Protein AF-T0ZCJ8-F1 (afdb_monomer_lite)

Structure (mmCIF, N/CA/C/O backbone):
data_AF-T0ZCJ8-F1
#
_entry.id   AF-T0ZCJ8-F1
#
loop_
_atom_site.group_PDB
_atom_site.id
_atom_site.type_symbol
_atom_site.label_atom_id
_atom_site.label_alt_id
_atom_site.label_comp_id
_atom_site.label_asym_id
_atom_site.label_entity_id
_atom_site.label_seq_id
_atom_site.pdbx_PDB_ins_code
_atom_site.Cartn_x
_atom_site.Cartn_y
_atom_site.Cartn_z
_atom_site.occupancy
_atom_site.B_iso_or_equiv
_atom_site.auth_seq_id
_atom_site.auth_comp_id
_atom_site.auth_asym_id
_atom_site.auth_atom_id
_atom_site.pdbx_PDB_model_num
ATOM 1 N N . GLU A 1 1 ? 41.939 5.197 -59.492 1.00 66.75 1 GLU A N 1
ATOM 2 C CA . GLU A 1 1 ? 41.485 4.944 -60.882 1.00 66.75 1 GLU A CA 1
ATOM 3 C C . GLU A 1 1 ? 42.676 4.540 -61.734 1.00 66.75 1 GLU A C 1
ATOM 5 O O . GLU A 1 1 ? 43.747 5.094 -61.533 1.00 66.75 1 GLU A 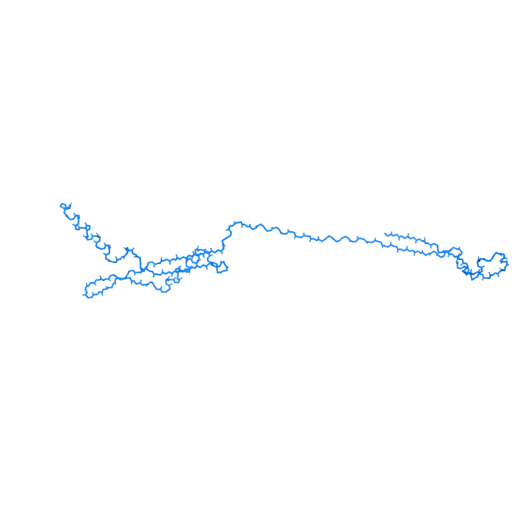O 1
ATOM 10 N N . SER A 1 2 ? 42.521 3.585 -62.650 1.00 75.25 2 SER A N 1
ATOM 11 C CA . SER A 1 2 ? 43.566 3.225 -63.616 1.00 75.25 2 SER A CA 1
ATOM 12 C C . SER A 1 2 ? 43.085 3.550 -65.025 1.00 75.25 2 SER A C 1
ATOM 14 O O . SER A 1 2 ? 41.941 3.249 -65.382 1.00 75.25 2 SER A O 1
ATOM 16 N N . ARG A 1 3 ? 43.946 4.202 -65.806 1.00 78.50 3 ARG A N 1
ATOM 17 C CA . ARG A 1 3 ? 43.721 4.498 -67.221 1.00 78.50 3 ARG A CA 1
ATOM 18 C C . ARG A 1 3 ? 44.853 3.875 -68.016 1.00 78.50 3 ARG A C 1
ATOM 20 O O . ARG A 1 3 ? 46.006 3.979 -67.613 1.00 78.50 3 ARG A O 1
ATOM 27 N N . GLY A 1 4 ? 44.514 3.238 -69.126 1.00 76.56 4 GLY A N 1
ATOM 28 C CA . GLY A 1 4 ? 45.491 2.665 -70.039 1.00 76.56 4 GLY A CA 1
ATOM 29 C C . GLY A 1 4 ? 45.010 2.793 -71.474 1.00 76.56 4 GLY A C 1
ATOM 30 O O . GLY A 1 4 ? 43.806 2.771 -71.734 1.00 76.56 4 GLY A O 1
ATOM 31 N N . SER A 1 5 ? 45.956 2.939 -72.393 1.00 73.44 5 SER A N 1
ATOM 32 C CA . SER A 1 5 ? 45.719 2.777 -73.824 1.00 73.44 5 SER A CA 1
ATOM 33 C C . SER A 1 5 ? 46.197 1.382 -74.206 1.00 73.44 5 SER A C 1
ATOM 35 O O . SER A 1 5 ? 47.278 0.967 -73.783 1.00 73.44 5 SER A O 1
ATOM 37 N N . ARG A 1 6 ? 45.374 0.614 -74.924 1.00 71.69 6 ARG A N 1
ATOM 38 C CA . ARG A 1 6 ? 45.796 -0.671 -75.498 1.00 71.69 6 ARG A CA 1
ATOM 39 C C . ARG A 1 6 ? 45.633 -0.593 -77.002 1.00 71.69 6 ARG A C 1
ATOM 41 O O . ARG A 1 6 ? 44.564 -0.224 -77.488 1.00 71.69 6 ARG A O 1
ATOM 48 N N . ILE A 1 7 ? 46.686 -0.971 -77.710 1.00 69.75 7 ILE A N 1
ATOM 49 C CA . ILE A 1 7 ? 46.676 -1.120 -79.161 1.00 69.75 7 ILE A CA 1
ATOM 50 C C . ILE A 1 7 ? 45.966 -2.441 -79.465 1.00 69.75 7 ILE A C 1
ATOM 52 O O . ILE A 1 7 ? 46.385 -3.497 -78.984 1.00 69.75 7 ILE A O 1
ATOM 56 N N . LEU A 1 8 ? 44.864 -2.389 -80.213 1.00 63.97 8 LEU A N 1
ATOM 57 C CA . LEU A 1 8 ? 44.211 -3.604 -80.699 1.00 63.97 8 LEU A CA 1
ATOM 58 C C . LEU A 1 8 ? 45.082 -4.231 -81.805 1.00 63.97 8 LEU A C 1
ATOM 60 O O . LEU A 1 8 ? 45.494 -3.504 -82.713 1.00 63.97 8 LEU A O 1
ATOM 64 N N . PRO A 1 9 ? 45.385 -5.543 -81.761 1.00 62.94 9 PRO A N 1
ATOM 65 C CA . PRO A 1 9 ? 46.147 -6.191 -82.823 1.00 62.94 9 PRO A CA 1
ATOM 66 C C . PRO A 1 9 ? 45.342 -6.177 -84.129 1.00 62.94 9 PRO A C 1
ATOM 68 O O . PRO A 1 9 ? 44.161 -6.524 -84.138 1.00 62.94 9 PRO A O 1
ATOM 71 N N . VAL A 1 10 ? 45.982 -5.779 -85.230 1.00 67.38 10 VAL A N 1
ATOM 72 C CA . VAL A 1 10 ? 45.377 -5.742 -86.571 1.00 67.38 10 VAL A CA 1
ATOM 73 C C . VAL A 1 10 ? 46.063 -6.785 -87.455 1.00 67.38 10 VAL A C 1
ATOM 75 O O . VAL A 1 10 ? 47.286 -6.881 -87.469 1.00 67.38 10 VAL A O 1
ATOM 78 N N . GLY A 1 11 ? 45.278 -7.566 -88.196 1.00 65.69 11 GLY A N 1
ATOM 79 C CA . GLY A 1 11 ? 45.747 -8.561 -89.163 1.00 65.69 11 GLY A CA 1
ATOM 80 C C . GLY A 1 11 ? 44.604 -8.995 -90.080 1.00 65.69 11 GLY A C 1
ATOM 81 O O . GLY A 1 11 ? 43.439 -8.809 -89.727 1.00 65.69 11 GLY A O 1
ATOM 82 N N . VAL A 1 12 ? 44.919 -9.537 -91.261 1.00 65.81 12 VAL A N 1
ATOM 83 C CA . VAL A 1 12 ? 43.909 -10.043 -92.208 1.00 65.81 12 VAL A CA 1
ATOM 84 C C . VAL A 1 12 ? 43.320 -11.339 -91.637 1.00 65.81 12 VAL A C 1
ATOM 86 O O . VAL A 1 12 ? 44.046 -12.329 -91.544 1.00 65.81 12 VAL A O 1
ATOM 89 N N . PRO A 1 13 ? 42.040 -11.378 -91.226 1.00 63.59 13 PRO A N 1
ATOM 90 C CA . PRO A 1 13 ? 41.477 -12.573 -90.612 1.00 63.59 13 PRO A CA 1
ATOM 91 C C . PRO A 1 13 ? 41.219 -13.654 -91.667 1.00 63.59 13 PRO A C 1
ATOM 93 O O . PRO A 1 13 ? 40.668 -13.370 -92.730 1.00 63.59 13 PRO A O 1
ATOM 96 N N . GLY A 1 14 ? 41.543 -14.909 -91.353 1.00 66.81 14 GLY A N 1
ATOM 97 C CA . GLY A 1 14 ? 41.075 -16.077 -92.106 1.00 66.81 14 GLY A CA 1
ATOM 98 C C . GLY A 1 14 ? 42.162 -16.890 -92.813 1.00 66.81 14 GLY A C 1
ATOM 99 O O . GLY A 1 14 ? 43.360 -16.669 -92.653 1.00 66.81 14 GLY A O 1
ATOM 100 N N . LEU A 1 15 ? 41.709 -17.871 -93.598 1.00 66.50 15 LEU A N 1
ATOM 101 C CA . LEU A 1 15 ? 42.523 -18.951 -94.178 1.00 66.50 15 LEU A CA 1
ATOM 102 C C . LEU A 1 15 ? 43.655 -18.446 -95.093 1.00 66.50 15 LEU A C 1
ATOM 104 O O . LEU A 1 15 ? 44.702 -19.081 -95.176 1.00 66.50 15 LEU A O 1
ATOM 108 N N . LEU A 1 16 ? 43.475 -17.282 -95.730 1.00 62.56 16 LEU A N 1
ATOM 109 C CA . LEU A 1 16 ? 44.474 -16.665 -96.613 1.00 62.56 16 LEU A CA 1
ATOM 110 C C . LEU A 1 16 ? 45.711 -16.147 -95.864 1.00 62.56 16 LEU A C 1
ATOM 112 O O . LEU A 1 16 ? 46.766 -16.005 -96.473 1.00 62.56 16 LEU A O 1
ATOM 116 N N . SER A 1 17 ? 45.615 -15.907 -94.550 1.00 69.44 17 SER A N 1
ATOM 117 C CA . SER A 1 17 ? 46.757 -15.483 -93.729 1.00 69.44 17 SER A CA 1
ATOM 118 C C . SER A 1 17 ? 47.761 -16.612 -93.458 1.00 69.44 17 SER A C 1
ATOM 120 O O . SER A 1 17 ? 48.850 -16.329 -92.966 1.00 69.44 17 SER A O 1
ATOM 122 N N . ASN A 1 18 ? 47.411 -17.874 -93.740 1.00 64.62 18 ASN A N 1
ATOM 123 C CA . ASN A 1 18 ? 48.204 -19.052 -93.369 1.00 64.62 18 ASN A CA 1
ATOM 124 C C . ASN A 1 18 ? 48.680 -19.888 -94.575 1.00 64.62 18 ASN A C 1
ATOM 126 O O . ASN A 1 18 ? 49.022 -21.057 -94.415 1.00 64.62 18 ASN A O 1
ATOM 130 N N . VAL A 1 19 ? 48.688 -19.325 -95.790 1.00 71.31 19 VAL A N 1
ATOM 131 C CA . VAL A 1 19 ? 49.201 -20.021 -96.985 1.00 71.31 19 VAL A CA 1
ATOM 132 C C . VAL A 1 19 ? 50.601 -19.492 -97.330 1.00 71.31 19 VAL A C 1
ATOM 134 O O . VAL A 1 19 ? 50.731 -18.318 -97.687 1.00 71.31 19 VAL A O 1
ATOM 137 N N . PRO A 1 20 ? 51.663 -20.318 -97.254 1.00 62.19 20 PRO A N 1
ATOM 138 C CA . PRO A 1 20 ? 53.012 -19.896 -97.626 1.00 62.19 20 PRO A CA 1
ATOM 139 C C . PRO A 1 20 ? 53.102 -19.604 -99.134 1.00 62.19 20 PRO A C 1
ATOM 141 O O . PRO A 1 20 ? 52.811 -20.476 -99.948 1.00 62.19 20 PRO A O 1
ATOM 144 N N . GLY A 1 21 ? 53.525 -18.392 -99.517 1.00 63.22 21 GLY A N 1
ATOM 145 C CA . GLY A 1 21 ? 53.880 -18.059 -100.908 1.00 63.22 21 GLY A CA 1
ATOM 146 C C . GLY A 1 21 ? 52.837 -17.306 -101.748 1.00 63.22 21 GLY A C 1
ATOM 147 O O . GLY A 1 21 ? 53.037 -17.158 -102.951 1.00 63.22 21 GLY A O 1
ATOM 148 N N . ALA A 1 22 ? 51.753 -16.786 -101.165 1.00 58.53 22 ALA A N 1
ATOM 149 C CA . ALA A 1 22 ? 50.807 -15.941 -101.899 1.00 58.53 22 ALA A CA 1
ATOM 150 C C . ALA A 1 22 ? 51.416 -14.556 -102.232 1.00 58.53 22 ALA A C 1
ATOM 152 O O . ALA A 1 22 ? 51.376 -13.633 -101.425 1.00 58.53 22 ALA A O 1
ATOM 153 N N . THR A 1 23 ? 51.959 -14.390 -103.441 1.00 55.84 23 THR A N 1
ATOM 154 C CA . THR A 1 23 ? 52.451 -13.113 -104.008 1.00 55.84 23 THR A CA 1
ATOM 155 C C . THR A 1 23 ? 51.382 -12.346 -104.798 1.00 55.84 23 THR A C 1
ATOM 157 O O . THR A 1 23 ? 51.687 -11.461 -105.598 1.00 55.84 23 THR A O 1
ATOM 160 N N . GLY A 1 24 ? 50.101 -12.643 -104.568 1.00 50.62 24 GLY A N 1
ATOM 161 C CA . GLY A 1 24 ? 49.014 -11.817 -105.080 1.00 50.62 24 GLY A CA 1
ATOM 162 C C . GLY A 1 24 ? 48.962 -10.502 -104.308 1.00 50.62 24 GLY A C 1
ATOM 163 O O . GLY A 1 24 ? 48.882 -10.517 -103.083 1.00 50.62 24 GLY A O 1
ATOM 164 N N . LYS A 1 25 ? 48.970 -9.357 -105.003 1.00 53.12 25 LYS A N 1
ATOM 165 C CA . LYS A 1 25 ? 48.486 -8.083 -104.446 1.00 53.12 25 LYS A CA 1
ATOM 166 C C . LYS A 1 25 ? 47.016 -8.273 -104.064 1.00 53.12 25 LYS A C 1
ATOM 168 O O . LYS A 1 25 ? 46.118 -7.993 -104.852 1.00 53.12 25 LYS A O 1
ATOM 173 N N . VAL A 1 26 ? 46.769 -8.800 -102.873 1.00 49.84 26 VAL A N 1
ATOM 174 C CA . VAL A 1 26 ? 45.440 -8.810 -102.279 1.00 49.84 26 VAL A CA 1
ATOM 175 C C . VAL A 1 26 ? 45.237 -7.399 -101.759 1.00 49.84 26 VAL A C 1
ATOM 177 O O . VAL A 1 26 ? 46.014 -6.928 -100.929 1.00 49.84 26 VAL A O 1
ATOM 180 N N . SER A 1 27 ? 44.244 -6.694 -102.298 1.00 49.78 27 SER A N 1
ATOM 181 C CA . SER A 1 27 ? 43.780 -5.441 -101.721 1.00 49.78 27 SER A CA 1
ATOM 182 C C . SER A 1 27 ? 43.344 -5.743 -100.295 1.00 49.78 27 SER A C 1
ATOM 184 O O . SER A 1 27 ? 42.254 -6.269 -100.061 1.00 49.78 27 SER A O 1
ATOM 186 N N . SER A 1 28 ? 44.216 -5.448 -99.339 1.00 49.16 28 SER A N 1
ATOM 187 C CA . SER A 1 28 ? 43.776 -5.235 -97.979 1.00 49.16 28 SER A CA 1
ATOM 188 C C . SER A 1 28 ? 42.634 -4.213 -98.049 1.00 49.16 28 SER A C 1
ATOM 190 O O . SER A 1 28 ? 42.774 -3.198 -98.744 1.00 49.16 28 SER A O 1
ATOM 192 N N . PRO A 1 29 ? 41.489 -4.433 -97.373 1.00 52.91 29 PRO A N 1
ATOM 193 C CA . PRO A 1 29 ? 40.650 -3.303 -96.989 1.00 52.91 29 PRO A CA 1
ATOM 194 C C . PRO A 1 29 ? 41.606 -2.267 -96.395 1.00 52.91 29 PRO A C 1
ATOM 196 O O . PRO A 1 29 ? 42.514 -2.707 -95.674 1.00 52.91 29 PRO A O 1
ATOM 199 N N . PRO A 1 30 ? 41.501 -0.966 -96.745 1.00 47.97 30 PRO A N 1
ATOM 200 C CA . PRO A 1 30 ? 42.463 0.029 -96.296 1.00 47.97 30 PRO A CA 1
ATOM 201 C C . PRO A 1 30 ? 42.670 -0.216 -94.817 1.00 47.97 30 PRO A C 1
ATOM 203 O O . PRO A 1 30 ? 41.696 -0.204 -94.060 1.00 47.97 30 PRO A O 1
ATOM 206 N N . LEU A 1 31 ? 43.903 -0.588 -94.452 1.00 51.22 31 LEU A N 1
ATOM 207 C CA . LEU A 1 31 ? 44.245 -0.767 -93.059 1.00 51.22 31 LEU A CA 1
ATOM 208 C C . LEU A 1 31 ? 43.841 0.563 -92.435 1.00 51.22 31 LEU A C 1
ATOM 210 O O . LEU A 1 31 ? 44.476 1.588 -92.696 1.00 51.22 31 LEU A O 1
ATOM 214 N N . GLY A 1 32 ? 42.758 0.553 -91.650 1.00 55.53 32 GLY A N 1
ATOM 215 C CA . GLY A 1 32 ? 42.576 1.567 -90.627 1.00 55.53 32 GLY A CA 1
ATOM 216 C C . GLY A 1 32 ? 43.927 1.693 -89.920 1.00 55.53 32 GLY A C 1
ATOM 217 O O . GLY A 1 32 ? 44.619 0.677 -89.819 1.00 55.53 32 GLY A O 1
ATOM 218 N N . PRO A 1 33 ? 44.339 2.923 -89.577 1.00 51.00 33 PRO A N 1
ATOM 219 C CA . PRO A 1 33 ? 45.722 3.338 -89.360 1.00 51.00 33 PRO A CA 1
ATOM 220 C C . PRO A 1 33 ? 46.653 2.201 -88.924 1.00 51.00 33 PRO A C 1
ATOM 222 O O . PRO A 1 33 ? 46.367 1.499 -87.962 1.00 51.00 33 PRO A O 1
ATOM 225 N N . GLN A 1 34 ? 47.792 2.028 -89.606 1.00 53.47 34 GLN A N 1
ATOM 226 C CA . GLN A 1 34 ? 48.768 0.961 -89.305 1.00 53.47 34 GLN A CA 1
ATOM 227 C C . GLN A 1 34 ? 49.342 1.010 -87.872 1.00 53.47 34 GLN A C 1
ATOM 229 O O . GLN A 1 34 ? 50.031 0.088 -87.445 1.00 53.47 34 GLN A O 1
ATOM 234 N N . ASN A 1 35 ? 48.996 2.047 -87.108 1.00 55.50 35 ASN A N 1
ATOM 235 C CA . ASN A 1 35 ? 49.001 2.031 -85.654 1.00 55.50 35 ASN A CA 1
ATOM 236 C C . ASN A 1 35 ? 47.650 1.498 -85.171 1.00 55.50 35 ASN A C 1
ATOM 238 O O . ASN A 1 35 ? 46.656 2.223 -85.230 1.00 55.50 35 ASN A O 1
ATOM 242 N N . GLY A 1 36 ? 47.618 0.237 -84.720 1.00 58.44 36 GLY A N 1
ATOM 243 C CA . GLY A 1 36 ? 46.401 -0.415 -84.236 1.00 58.44 36 GLY A CA 1
ATOM 244 C C . GLY A 1 36 ? 45.565 0.521 -83.365 1.00 58.44 36 GLY A C 1
ATOM 245 O O . GLY A 1 36 ? 46.103 1.234 -82.520 1.00 58.44 36 GLY A O 1
ATOM 246 N N . SER A 1 37 ? 44.255 0.563 -83.624 1.00 64.38 37 SER A N 1
ATOM 247 C CA . SER A 1 37 ? 43.355 1.548 -83.021 1.00 64.38 37 SER A CA 1
ATOM 248 C C . SER A 1 37 ? 43.524 1.570 -81.503 1.00 64.38 37 SER A C 1
ATOM 250 O O . SER A 1 37 ? 43.177 0.606 -80.812 1.00 64.38 37 SER A O 1
ATOM 252 N N . GLU A 1 38 ? 44.071 2.671 -80.993 1.00 67.81 38 GLU A N 1
ATOM 253 C CA . GLU A 1 38 ? 44.281 2.875 -79.568 1.00 67.81 38 GLU A CA 1
ATOM 254 C C . GLU A 1 38 ? 42.927 3.004 -78.877 1.00 67.81 38 GLU 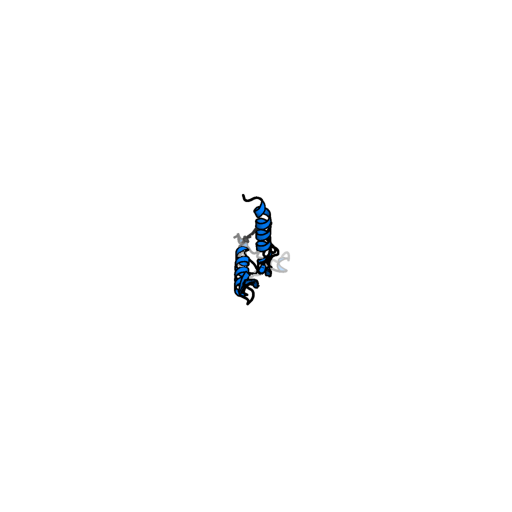A C 1
ATOM 256 O O . GLU A 1 38 ? 42.205 3.989 -79.037 1.00 67.81 38 GLU A O 1
ATOM 261 N N . THR A 1 39 ? 42.554 1.979 -78.114 1.00 73.25 39 THR A N 1
ATOM 262 C CA . THR A 1 39 ? 41.345 2.026 -77.295 1.00 73.25 39 THR A CA 1
ATOM 263 C C . THR A 1 39 ? 41.747 2.395 -75.879 1.00 73.25 39 THR A C 1
ATOM 265 O O . THR A 1 39 ? 42.416 1.626 -75.180 1.00 73.25 39 THR A O 1
ATOM 268 N N . SER A 1 40 ? 41.335 3.585 -75.447 1.00 79.88 40 SER A N 1
ATOM 269 C CA . SER A 1 40 ? 41.514 4.012 -74.063 1.00 79.88 40 SER A CA 1
ATOM 270 C C . SER A 1 40 ? 40.458 3.358 -73.169 1.00 79.88 40 SER A C 1
ATOM 272 O O . SER A 1 40 ? 39.272 3.338 -73.496 1.00 79.88 40 SER A O 1
ATOM 274 N N . PHE A 1 41 ? 40.878 2.808 -72.030 1.00 80.75 41 PHE A N 1
ATOM 275 C CA . PHE A 1 41 ? 39.964 2.286 -71.016 1.00 80.75 41 PHE A CA 1
ATOM 276 C C . PHE A 1 41 ? 40.175 3.004 -69.684 1.00 80.75 41 PHE A C 1
ATOM 278 O O . PHE A 1 41 ? 41.293 3.378 -69.317 1.00 80.75 41 PHE A O 1
ATOM 285 N N . LYS A 1 42 ? 39.081 3.189 -68.942 1.00 83.94 42 LYS A N 1
ATOM 286 C CA . LYS A 1 42 ? 39.092 3.720 -67.577 1.00 83.94 42 LYS A CA 1
ATOM 287 C C . LYS A 1 42 ? 38.509 2.667 -66.642 1.00 83.94 42 LYS A C 1
ATOM 289 O O . LYS A 1 42 ? 37.387 2.216 -66.844 1.00 83.94 42 LYS A O 1
ATOM 294 N N . LYS A 1 43 ? 39.267 2.281 -65.615 1.00 81.50 43 LYS A N 1
ATOM 295 C CA . LYS A 1 43 ? 38.820 1.387 -64.541 1.00 81.50 43 LYS A CA 1
ATOM 296 C C . LYS A 1 43 ? 38.783 2.166 -63.227 1.00 81.50 43 LYS A C 1
ATOM 298 O O . LYS A 1 43 ? 39.827 2.598 -62.729 1.00 81.50 43 LYS A O 1
ATOM 303 N N . LYS A 1 44 ? 37.592 2.330 -62.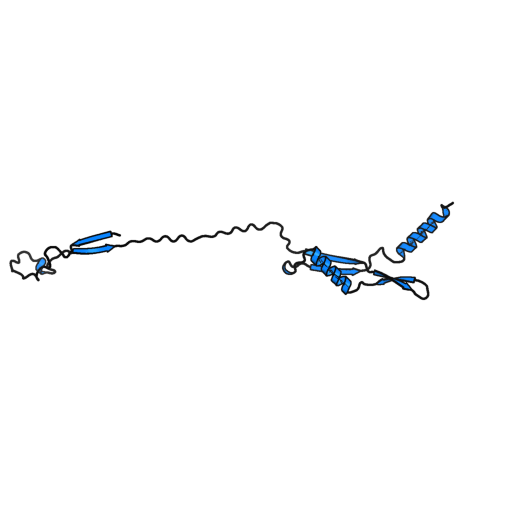650 1.00 85.44 44 LYS A N 1
ATOM 304 C CA . LYS A 1 44 ? 37.403 2.837 -61.283 1.00 85.44 44 LYS A CA 1
ATOM 305 C C . LYS A 1 44 ? 37.171 1.639 -60.356 1.00 85.44 44 LYS A C 1
ATOM 307 O O . LYS A 1 44 ? 36.375 0.764 -60.677 1.00 85.44 44 LYS A O 1
ATOM 312 N N . LYS A 1 45 ? 37.930 1.566 -59.260 1.00 84.50 45 LYS A N 1
ATOM 313 C CA . LYS A 1 45 ? 37.716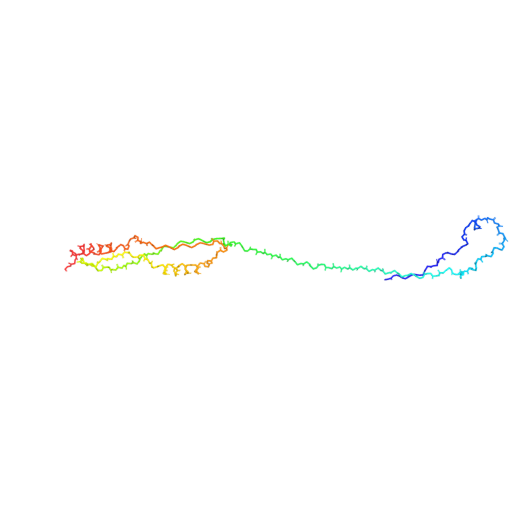 0.626 -58.150 1.00 84.50 45 LYS A CA 1
ATOM 314 C C . LYS A 1 45 ? 37.520 1.486 -56.911 1.00 84.50 45 LYS A C 1
ATOM 316 O O . LYS A 1 45 ? 38.404 2.278 -56.598 1.00 84.50 45 LYS A O 1
ATOM 321 N N . GLU A 1 46 ? 36.371 1.341 -56.280 1.00 85.50 46 GLU A N 1
ATOM 322 C CA . GLU A 1 46 ? 35.951 2.054 -55.077 1.00 85.50 46 GLU A CA 1
ATOM 323 C C . GLU A 1 46 ? 35.563 0.978 -54.057 1.00 85.50 46 GLU A C 1
ATOM 325 O O . GLU A 1 46 ? 34.992 -0.046 -54.440 1.00 85.50 46 GLU A O 1
ATOM 330 N N . ILE A 1 47 ? 36.015 1.131 -52.814 1.00 84.06 47 ILE A N 1
ATOM 331 C CA . ILE A 1 47 ? 35.726 0.212 -51.709 1.00 84.06 47 ILE A CA 1
ATOM 332 C C . ILE A 1 47 ? 35.162 1.079 -50.591 1.00 84.06 47 ILE A C 1
ATOM 334 O O . ILE A 1 47 ? 35.921 1.800 -49.942 1.00 84.06 47 ILE A O 1
ATOM 338 N N . ASP A 1 48 ? 33.852 1.000 -50.391 1.00 85.56 48 ASP A N 1
ATOM 339 C CA . ASP A 1 48 ? 33.162 1.737 -49.338 1.00 85.56 48 ASP A CA 1
ATOM 340 C C . ASP A 1 48 ? 33.139 0.893 -48.063 1.00 85.56 48 ASP A C 1
ATOM 342 O O . ASP A 1 48 ? 32.680 -0.252 -48.068 1.00 85.56 48 ASP A O 1
ATOM 346 N N . HIS A 1 49 ? 33.669 1.452 -46.976 1.00 82.62 49 HIS A N 1
ATOM 347 C CA . HIS A 1 49 ? 33.581 0.853 -45.649 1.00 82.62 49 HIS A CA 1
ATOM 348 C C . HIS A 1 49 ? 32.443 1.536 -44.899 1.00 82.62 49 HIS A C 1
ATOM 350 O O . HIS A 1 49 ? 32.472 2.746 -44.679 1.00 82.62 49 HIS A O 1
ATOM 356 N N . TYR A 1 50 ? 31.434 0.751 -44.536 1.00 83.06 50 TYR A N 1
ATOM 357 C CA . TYR A 1 50 ? 30.338 1.198 -43.691 1.00 83.06 50 TYR A CA 1
ATOM 358 C C . TYR A 1 50 ? 30.581 0.657 -42.291 1.00 83.06 50 TYR A C 1
ATOM 360 O O . TYR A 1 50 ? 30.428 -0.542 -42.058 1.00 83.06 50 TYR A O 1
ATOM 368 N N . ASP A 1 51 ? 30.945 1.540 -41.369 1.00 79.62 51 ASP A N 1
ATOM 369 C CA . ASP A 1 51 ? 30.989 1.177 -39.962 1.00 79.62 51 ASP A CA 1
ATOM 370 C C . ASP A 1 51 ? 29.563 1.218 -39.412 1.00 79.62 51 ASP A C 1
ATOM 372 O O . ASP A 1 51 ? 28.900 2.258 -39.380 1.00 79.62 51 ASP A O 1
ATOM 376 N N . VAL A 1 52 ? 29.066 0.050 -39.013 1.00 83.12 52 VAL A N 1
ATOM 377 C CA . VAL A 1 52 ? 27.786 -0.067 -38.318 1.00 83.12 52 VAL A CA 1
ATOM 378 C C . VAL A 1 52 ? 28.007 0.388 -36.881 1.00 83.12 52 VAL A C 1
ATOM 380 O O . VAL A 1 52 ? 28.841 -0.168 -36.170 1.00 83.12 52 VAL A O 1
ATOM 383 N N . SER A 1 53 ? 27.271 1.410 -36.447 1.00 80.31 53 SER A N 1
ATOM 384 C CA . SER A 1 53 ? 27.324 1.864 -35.057 1.00 80.31 53 SER A CA 1
ATOM 385 C C . SER A 1 53 ? 26.675 0.820 -34.147 1.00 80.31 53 SER A C 1
ATOM 387 O O . SER A 1 53 ? 25.458 0.648 -34.160 1.00 80.31 53 SER A O 1
ATOM 389 N N . GLU A 1 54 ? 27.481 0.118 -33.355 1.00 84.69 54 GLU A N 1
ATOM 390 C CA . GLU A 1 54 ? 26.993 -0.758 -32.293 1.00 84.69 54 GLU A CA 1
ATOM 391 C C . GLU A 1 54 ? 26.719 0.070 -31.031 1.00 84.69 54 GLU A C 1
ATOM 393 O O . GLU A 1 54 ? 27.566 0.835 -30.572 1.00 84.69 54 GLU A O 1
ATOM 398 N N . THR A 1 55 ? 25.520 -0.070 -30.463 1.00 84.62 55 THR A N 1
ATOM 399 C CA . THR A 1 55 ? 25.195 0.471 -29.138 1.00 84.62 55 THR A CA 1
ATOM 400 C C . THR A 1 55 ? 24.960 -0.693 -28.191 1.00 84.62 55 THR A C 1
ATOM 402 O O . THR A 1 55 ? 23.919 -1.345 -28.245 1.00 84.62 55 THR A O 1
ATOM 405 N N . THR A 1 56 ? 25.926 -0.9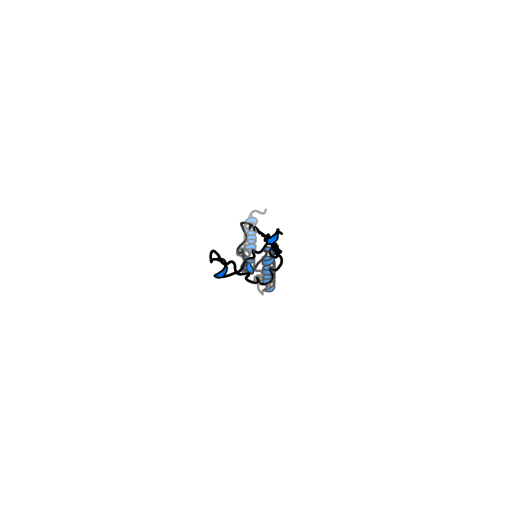60 -27.316 1.00 84.00 56 THR A N 1
ATOM 406 C CA . THR A 1 56 ? 25.806 -1.988 -26.278 1.00 84.00 56 THR A CA 1
ATOM 407 C C . THR A 1 56 ? 25.302 -1.346 -24.985 1.00 84.00 56 THR A C 1
ATOM 409 O O . THR A 1 56 ? 26.002 -0.541 -24.372 1.00 84.00 56 THR A O 1
ATOM 412 N N . GLN A 1 57 ? 24.092 -1.703 -24.547 1.00 85.81 57 GLN A N 1
ATOM 413 C CA . GLN A 1 57 ? 23.552 -1.269 -23.257 1.00 85.81 57 GLN A CA 1
ATOM 414 C C . GLN A 1 57 ? 23.732 -2.376 -22.218 1.00 85.81 57 GLN A C 1
ATOM 416 O O . GLN A 1 57 ? 23.202 -3.474 -22.371 1.00 85.81 57 GLN A O 1
ATOM 421 N N . HIS A 1 58 ? 24.458 -2.075 -21.143 1.00 86.81 58 HIS A N 1
ATOM 422 C CA . HIS A 1 58 ? 24.584 -2.970 -19.997 1.00 86.81 58 HIS A CA 1
ATOM 423 C C . HIS A 1 58 ? 23.618 -2.519 -18.897 1.00 86.81 58 HIS A C 1
ATOM 425 O O . HIS A 1 58 ? 23.768 -1.423 -18.357 1.00 86.81 58 HIS A O 1
ATOM 431 N N . VAL A 1 59 ? 22.629 -3.348 -18.559 1.00 85.06 59 VAL A N 1
ATOM 432 C CA . VAL A 1 59 ? 21.704 -3.085 -17.448 1.00 85.06 59 VAL A CA 1
ATOM 433 C C . VAL A 1 59 ? 22.089 -3.989 -16.284 1.00 85.06 59 VAL A C 1
ATOM 435 O O . VAL A 1 59 ? 21.864 -5.193 -16.326 1.00 85.06 59 VAL A O 1
ATOM 438 N N . MET A 1 60 ? 22.699 -3.403 -15.254 1.00 84.88 60 MET A N 1
ATOM 439 C CA . MET A 1 60 ? 22.932 -4.086 -13.983 1.00 84.88 60 MET A CA 1
ATOM 440 C C . MET A 1 60 ? 21.688 -3.917 -13.117 1.00 84.88 60 MET A C 1
ATOM 442 O O . MET A 1 60 ? 21.444 -2.830 -12.591 1.00 84.88 60 MET A O 1
ATOM 446 N N . GLU A 1 61 ? 20.886 -4.970 -12.982 1.00 83.88 61 GLU A N 1
ATOM 447 C CA . GLU A 1 61 ? 19.745 -4.940 -12.070 1.00 83.88 61 GLU A CA 1
ATOM 448 C C . GLU A 1 61 ? 20.226 -5.039 -10.613 1.00 83.88 61 GLU A C 1
ATOM 450 O O . GLU A 1 61 ? 21.047 -5.904 -10.287 1.00 83.88 61 GLU A O 1
ATOM 455 N N . PRO A 1 62 ? 19.740 -4.172 -9.709 1.00 83.88 62 PRO A N 1
ATOM 456 C CA . PRO A 1 62 ? 20.067 -4.280 -8.298 1.00 83.88 62 PRO A CA 1
ATOM 457 C C . PRO A 1 62 ? 19.461 -5.558 -7.706 1.00 83.88 62 PRO A C 1
ATOM 459 O O . PRO A 1 62 ? 18.322 -5.932 -7.988 1.00 83.88 62 PRO A O 1
ATOM 462 N N . VAL A 1 63 ? 20.214 -6.221 -6.832 1.00 86.44 63 VAL A N 1
ATOM 463 C CA . VAL A 1 63 ? 19.710 -7.363 -6.063 1.00 86.44 63 VAL A CA 1
ATOM 464 C C . VAL A 1 63 ? 18.797 -6.882 -4.931 1.00 86.44 63 VAL A C 1
ATOM 466 O O . VAL A 1 63 ? 19.085 -5.885 -4.274 1.00 86.44 63 VAL A O 1
ATOM 469 N N . GLY A 1 64 ? 17.707 -7.611 -4.671 1.00 87.19 64 GLY A N 1
ATOM 470 C CA . GLY A 1 64 ? 16.819 -7.339 -3.530 1.00 87.19 64 GLY A CA 1
ATOM 471 C C . GLY A 1 64 ? 15.520 -6.592 -3.849 1.00 87.19 64 GLY A C 1
ATOM 472 O O . GLY A 1 64 ? 14.889 -6.065 -2.936 1.00 87.19 64 GLY A O 1
ATOM 473 N N . THR A 1 65 ? 15.079 -6.564 -5.109 1.00 88.50 65 THR A N 1
ATOM 474 C CA . THR A 1 65 ? 13.775 -5.993 -5.481 1.00 88.50 65 THR A CA 1
ATOM 475 C C . THR A 1 65 ? 12.622 -6.709 -4.773 1.00 88.50 65 THR A C 1
ATOM 477 O O . THR A 1 65 ? 12.540 -7.942 -4.749 1.00 88.50 65 THR A O 1
ATOM 480 N N . ILE A 1 66 ? 11.699 -5.928 -4.212 1.00 89.69 66 ILE A N 1
ATOM 481 C CA . ILE A 1 66 ? 10.517 -6.446 -3.524 1.00 89.69 66 ILE A CA 1
ATOM 482 C C . ILE A 1 66 ? 9.567 -7.047 -4.563 1.00 89.69 66 ILE A C 1
ATOM 484 O O . ILE A 1 66 ? 9.114 -6.356 -5.470 1.00 89.69 66 ILE A O 1
ATOM 488 N N . LYS A 1 67 ? 9.247 -8.338 -4.418 1.00 91.38 67 LYS A N 1
ATOM 489 C CA . LYS A 1 67 ? 8.306 -9.029 -5.315 1.00 91.38 67 LYS A CA 1
ATOM 490 C C . LYS A 1 67 ? 6.847 -8.846 -4.928 1.00 91.38 67 LYS A C 1
ATOM 492 O O . LYS A 1 67 ? 6.011 -8.862 -5.812 1.00 91.38 67 LYS A O 1
ATOM 497 N N . ARG A 1 68 ? 6.550 -8.761 -3.628 1.00 93.88 68 ARG A N 1
ATOM 498 C CA . ARG A 1 68 ? 5.192 -8.635 -3.087 1.00 93.88 68 ARG A CA 1
ATOM 499 C C . ARG A 1 68 ? 5.235 -8.237 -1.619 1.00 93.88 68 ARG A C 1
ATOM 501 O O . ARG A 1 68 ? 6.038 -8.793 -0.869 1.00 93.88 68 ARG A O 1
ATOM 508 N N . VAL A 1 69 ? 4.319 -7.369 -1.203 1.00 94.25 69 VAL A N 1
ATOM 509 C CA . VAL A 1 69 ? 4.071 -7.041 0.205 1.00 94.25 69 VAL A CA 1
ATOM 510 C C . VAL A 1 69 ? 2.647 -7.439 0.597 1.00 94.25 69 VAL A C 1
ATOM 512 O O . VAL A 1 69 ? 1.690 -7.216 -0.141 1.00 94.25 69 VAL A O 1
ATOM 515 N N . SER A 1 70 ? 2.491 -8.046 1.773 1.00 95.38 70 SER A N 1
ATOM 516 C CA . SER A 1 70 ? 1.186 -8.441 2.309 1.00 95.38 70 SER A CA 1
ATOM 517 C C . SER A 1 70 ? 1.042 -7.928 3.733 1.00 95.38 70 SER A C 1
ATOM 519 O O . SER A 1 70 ? 1.856 -8.256 4.594 1.00 95.38 70 SER A O 1
ATOM 521 N N . VAL A 1 71 ? 0.015 -7.115 3.976 1.00 94.62 71 VAL A N 1
ATOM 522 C CA . VAL A 1 71 ? -0.213 -6.453 5.263 1.00 94.62 71 VAL A CA 1
ATOM 523 C C . VAL A 1 71 ? -1.625 -6.744 5.754 1.00 94.62 71 VAL A C 1
ATOM 525 O O . VAL A 1 71 ? -2.600 -6.674 5.007 1.00 94.62 71 VAL A O 1
ATOM 528 N N . SER A 1 72 ? -1.744 -7.071 7.036 1.00 94.94 72 SER A N 1
ATOM 529 C CA . SER A 1 72 ? -3.025 -7.250 7.717 1.00 94.94 72 SER A CA 1
ATOM 530 C C . SER A 1 72 ? -3.054 -6.388 8.968 1.00 94.94 72 SER A C 1
ATOM 532 O O . SER A 1 72 ? -2.147 -6.461 9.795 1.00 94.94 72 SER A O 1
ATOM 534 N N . VAL A 1 73 ? -4.090 -5.564 9.099 1.00 94.44 73 VAL A N 1
ATOM 535 C CA . VAL A 1 73 ? -4.228 -4.592 10.185 1.00 94.44 73 VAL A CA 1
ATOM 536 C C . VAL A 1 73 ? -5.521 -4.853 10.941 1.00 94.44 73 VAL A C 1
ATOM 538 O O . VAL A 1 73 ? -6.605 -4.908 10.361 1.00 94.44 73 VAL A O 1
ATOM 541 N N . LEU A 1 74 ? -5.403 -4.986 12.260 1.00 93.69 74 LEU A N 1
ATOM 542 C CA . LEU A 1 74 ? -6.541 -5.089 13.163 1.00 93.69 74 LEU A CA 1
ATOM 543 C C . LEU A 1 74 ? -6.731 -3.766 13.897 1.00 93.69 74 LEU A C 1
ATOM 545 O O . LEU A 1 74 ? -5.789 -3.233 14.480 1.00 93.69 74 LEU A O 1
ATOM 549 N N . VAL A 1 75 ? -7.960 -3.255 13.901 1.00 92.94 75 VAL A N 1
ATOM 550 C CA . VAL A 1 75 ? -8.292 -1.973 14.525 1.00 92.94 75 VAL A CA 1
ATOM 551 C C . VAL A 1 75 ? -9.333 -2.173 15.623 1.00 92.94 75 VAL A C 1
ATOM 553 O O . VAL A 1 75 ? -10.472 -2.569 15.364 1.00 92.94 75 VAL A O 1
ATOM 556 N N . ASN A 1 76 ? -8.958 -1.857 16.863 1.00 91.69 76 ASN A N 1
ATOM 557 C CA . ASN A 1 76 ? -9.811 -2.073 18.033 1.00 91.69 76 ASN A CA 1
ATOM 558 C C . ASN A 1 76 ? -11.143 -1.310 17.939 1.00 91.69 76 ASN A C 1
ATOM 560 O O . ASN A 1 76 ? -11.119 -0.110 17.687 1.00 91.69 76 ASN A O 1
ATOM 564 N N . GLN A 1 77 ? -12.279 -1.959 18.191 1.00 89.25 77 GLN A N 1
ATOM 565 C CA . GLN A 1 77 ? -13.608 -1.328 18.181 1.00 89.25 77 GLN A CA 1
ATOM 566 C C . GLN A 1 77 ? -13.740 -0.156 19.173 1.00 89.25 77 GLN A C 1
ATOM 568 O O . GLN A 1 77 ? -13.022 -0.077 20.173 1.00 89.25 77 GLN A O 1
ATOM 573 N N . ARG A 1 78 ? -14.668 0.771 18.899 1.00 85.94 78 ARG A N 1
ATOM 574 C CA . ARG A 1 78 ? -14.912 1.935 19.765 1.00 85.94 78 ARG A CA 1
ATOM 575 C C . ARG A 1 78 ? -15.738 1.502 20.980 1.00 85.94 78 ARG A C 1
ATOM 577 O O . ARG A 1 78 ? -16.710 0.767 20.831 1.00 85.94 78 ARG A O 1
ATOM 584 N N . LEU A 1 79 ? -15.362 1.960 22.174 1.00 83.62 79 LEU A N 1
ATOM 585 C CA . LEU A 1 79 ? -16.212 1.860 23.363 1.00 83.62 79 LEU A CA 1
ATOM 586 C C . LEU A 1 79 ? -17.205 3.020 23.343 1.00 83.62 79 LEU A C 1
ATOM 588 O O . LEU A 1 79 ? -16.797 4.177 23.264 1.00 83.62 79 LEU A O 1
ATOM 592 N N . VAL A 1 80 ? -18.492 2.711 23.436 1.00 82.69 80 VAL A N 1
ATOM 593 C CA . VAL A 1 80 ? -19.559 3.703 23.597 1.00 82.69 80 VAL A CA 1
ATOM 594 C C . VAL A 1 80 ? -20.343 3.411 24.861 1.00 82.69 80 VAL A C 1
ATOM 596 O O . VAL A 1 80 ? -20.699 2.268 25.148 1.00 82.69 80 VAL A O 1
ATOM 599 N N . GLU A 1 81 ? -20.587 4.460 25.635 1.00 80.44 81 GLU A N 1
ATOM 600 C CA . GLU A 1 81 ? -21.410 4.404 26.832 1.00 80.44 81 GLU A CA 1
ATOM 601 C C . GLU A 1 81 ? -22.885 4.524 26.454 1.00 80.44 81 GLU A C 1
ATOM 603 O O . GLU A 1 81 ? -23.320 5.510 25.863 1.00 80.44 81 GLU A O 1
ATOM 608 N N . VAL A 1 82 ? -23.661 3.499 26.787 1.00 77.56 82 VAL A N 1
ATOM 609 C CA . VAL A 1 82 ? -25.100 3.453 26.555 1.00 77.56 82 VAL A CA 1
ATOM 610 C C . VAL A 1 82 ? -25.799 3.587 27.904 1.00 77.56 82 VAL A C 1
ATOM 612 O O . VAL A 1 82 ? -25.696 2.710 28.767 1.00 77.56 82 VAL A O 1
ATOM 615 N N . SER A 1 83 ? -26.519 4.691 28.099 1.00 73.44 83 SER A N 1
ATOM 616 C CA . SER A 1 83 ? -27.343 4.907 29.291 1.00 73.44 83 SER A CA 1
ATOM 617 C C . SER A 1 83 ? -28.607 4.055 29.224 1.00 73.44 83 SER A C 1
ATOM 619 O O . SER A 1 83 ? -29.467 4.257 28.369 1.00 73.44 83 SER A O 1
ATOM 621 N N . GLY A 1 84 ? -28.727 3.087 30.133 1.00 66.38 84 GLY A N 1
ATOM 622 C CA . GLY A 1 84 ? -29.928 2.274 30.309 1.00 66.38 84 GLY A CA 1
ATOM 623 C C . GLY A 1 84 ? -30.661 2.597 31.611 1.00 66.38 84 GLY A C 1
ATOM 624 O O . GLY A 1 84 ? -30.121 3.228 32.516 1.00 66.38 84 GLY A O 1
ATOM 625 N N . LYS A 1 85 ? -31.880 2.061 31.764 1.00 58.41 85 LYS A N 1
ATOM 626 C CA . LYS A 1 85 ? -32.716 2.200 32.980 1.00 58.41 85 LYS A CA 1
ATOM 627 C C . LYS A 1 85 ? -32.070 1.669 34.281 1.00 58.41 85 LYS A C 1
ATOM 629 O O . LYS A 1 85 ? -32.637 1.851 35.349 1.00 58.41 85 LYS A O 1
ATOM 634 N N . LYS A 1 86 ? -30.916 0.992 34.201 1.00 62.88 86 LYS A N 1
ATOM 635 C CA . LYS A 1 86 ? -30.143 0.434 35.330 1.00 62.88 86 LYS A CA 1
ATOM 636 C C . LYS A 1 86 ? -28.699 0.973 35.391 1.00 62.88 86 LYS A C 1
ATOM 638 O O . LYS A 1 86 ? -27.823 0.300 35.923 1.00 62.88 86 LYS A O 1
ATOM 643 N N . GLY A 1 87 ? -28.449 2.154 34.821 1.00 65.31 87 GLY A N 1
ATOM 644 C CA . GLY A 1 87 ? -27.128 2.789 34.767 1.00 65.31 87 GLY A CA 1
ATOM 645 C C . GLY A 1 87 ? -26.444 2.681 33.401 1.00 65.31 87 GLY A C 1
ATOM 646 O O . GLY A 1 87 ? -26.982 2.100 32.452 1.00 65.31 87 GLY A O 1
ATOM 647 N N . THR A 1 88 ? -25.258 3.279 33.303 1.00 71.25 88 THR A N 1
ATOM 648 C CA . THR A 1 88 ? -24.460 3.372 32.076 1.00 71.25 88 THR A CA 1
ATOM 649 C C . THR A 1 88 ? -23.706 2.066 31.822 1.00 71.25 88 THR A C 1
ATOM 651 O O . THR A 1 88 ? -22.896 1.636 32.645 1.00 71.25 88 THR A O 1
ATOM 654 N N . LYS A 1 89 ? -23.967 1.414 30.684 1.00 73.75 89 LYS A N 1
ATOM 655 C CA . LYS A 1 89 ? -23.220 0.236 30.223 1.00 73.75 89 LYS A CA 1
ATOM 656 C C . LYS A 1 89 ? -22.380 0.612 29.023 1.00 73.75 89 LYS A C 1
ATOM 658 O O . LYS A 1 89 ? -22.897 1.120 28.036 1.00 73.75 89 LYS A O 1
ATOM 663 N N . THR A 1 90 ? -21.099 0.309 29.079 1.00 76.62 90 THR A N 1
ATOM 664 C CA . THR A 1 90 ? -20.219 0.514 27.937 1.00 76.62 90 THR A CA 1
ATOM 665 C C . THR A 1 90 ? -20.262 -0.723 27.040 1.00 76.62 90 THR A C 1
ATOM 667 O O . THR A 1 90 ? -20.173 -1.854 27.523 1.00 76.62 90 THR A O 1
ATOM 670 N N . VAL A 1 91 ? -20.431 -0.518 25.739 1.00 80.81 91 VAL A N 1
ATOM 671 C CA . VAL A 1 91 ? -20.568 -1.573 24.728 1.00 80.81 91 VAL A CA 1
ATOM 672 C C . VAL A 1 91 ? -19.567 -1.312 23.606 1.00 80.81 91 VAL A C 1
ATOM 674 O O . VAL A 1 91 ? -19.250 -0.161 23.301 1.00 80.81 91 VAL A O 1
ATOM 677 N N . TYR A 1 92 ? -19.053 -2.380 22.999 1.00 84.19 92 TYR A N 1
ATOM 678 C CA . TYR A 1 92 ? -18.231 -2.266 21.800 1.00 84.19 92 TYR A CA 1
ATOM 679 C C . TYR A 1 92 ? -19.098 -1.982 20.582 1.00 84.19 92 TYR A C 1
ATOM 681 O O . TYR A 1 92 ? -20.040 -2.719 20.292 1.00 84.19 92 TYR A O 1
ATOM 689 N N . GLN A 1 93 ? -18.739 -0.938 19.848 1.00 85.81 93 GLN A N 1
ATOM 690 C CA . GLN A 1 93 ? -19.349 -0.598 18.578 1.00 85.81 93 GLN A CA 1
ATOM 691 C C . GLN A 1 93 ? -18.320 -0.768 17.453 1.00 85.81 93 GLN A C 1
ATOM 693 O O . GLN A 1 93 ? -17.209 -0.224 17.544 1.00 85.81 93 GLN A O 1
ATOM 698 N N . PRO A 1 94 ? -18.667 -1.518 16.389 1.00 86.38 94 PRO A N 1
ATOM 699 C CA . PRO A 1 94 ? -17.874 -1.557 15.170 1.00 86.38 94 PRO A CA 1
ATOM 700 C C . PRO A 1 94 ? -17.606 -0.143 14.652 1.00 86.38 94 PRO A C 1
ATOM 702 O O . PRO A 1 94 ? -18.479 0.724 14.728 1.00 86.38 94 PRO A O 1
ATOM 705 N N . ARG A 1 95 ? -16.402 0.096 14.125 1.00 89.81 95 ARG A N 1
ATOM 706 C CA . ARG A 1 95 ? -16.118 1.367 13.453 1.00 89.81 95 ARG A CA 1
ATOM 707 C C . ARG A 1 95 ? -16.956 1.526 12.194 1.00 89.81 95 ARG A C 1
ATOM 709 O O . ARG A 1 95 ? -17.383 0.542 11.590 1.00 89.81 95 ARG A O 1
ATOM 716 N N . SER A 1 96 ? -17.174 2.779 11.811 1.00 93.00 96 SER A N 1
ATOM 717 C CA . SER A 1 96 ? -17.880 3.093 10.575 1.00 93.00 96 SER A CA 1
ATOM 718 C C . SER A 1 96 ? -17.103 2.579 9.359 1.00 93.00 96 SER A C 1
ATOM 720 O O . SER A 1 96 ? -15.875 2.483 9.383 1.00 93.00 96 SER A O 1
ATOM 722 N N . ALA A 1 97 ? -17.814 2.264 8.274 1.00 91.75 97 ALA A N 1
ATOM 723 C CA . ALA A 1 97 ? -17.175 1.831 7.031 1.00 91.75 97 ALA A CA 1
ATOM 724 C C . ALA A 1 97 ? -16.220 2.901 6.471 1.00 91.75 97 ALA A C 1
ATOM 726 O O . ALA A 1 97 ? -15.172 2.558 5.932 1.00 91.75 97 ALA A O 1
ATOM 727 N N . GLN A 1 98 ? -16.555 4.181 6.662 1.00 94.50 98 GLN A N 1
ATOM 728 C CA . GLN A 1 98 ? -15.734 5.308 6.229 1.00 94.50 98 GLN A CA 1
ATOM 729 C C . GLN A 1 98 ? -14.392 5.355 6.971 1.00 94.50 98 GLN A C 1
ATOM 731 O O . GLN A 1 98 ? -13.351 5.397 6.327 1.00 94.50 98 GLN A O 1
ATOM 736 N N . GLU A 1 99 ? -14.386 5.213 8.302 1.00 93.31 99 GLU A N 1
ATOM 737 C CA . GLU A 1 99 ? -13.130 5.148 9.069 1.00 93.31 99 GLU A CA 1
ATOM 738 C C . GLU A 1 99 ? -12.249 3.968 8.625 1.00 93.31 99 GLU A C 1
ATOM 740 O O . GLU A 1 99 ? -11.028 4.085 8.570 1.00 93.31 99 GLU A O 1
ATOM 745 N N . ILE A 1 100 ? -12.846 2.817 8.294 1.00 94.50 100 ILE A N 1
ATOM 746 C CA . ILE A 1 100 ? -12.091 1.651 7.811 1.00 94.50 100 ILE A CA 1
ATOM 747 C C . ILE A 1 100 ? -11.487 1.901 6.425 1.00 94.50 100 ILE A C 1
ATOM 749 O O . ILE A 1 100 ? -10.352 1.485 6.176 1.00 94.50 100 ILE A O 1
ATOM 753 N N . GLN A 1 101 ? -12.200 2.601 5.542 1.00 95.38 101 GLN A N 1
ATOM 754 C CA . GLN A 1 101 ? -11.657 3.035 4.253 1.00 95.38 101 GLN A CA 1
ATOM 755 C C . GLN A 1 101 ? -10.491 4.006 4.445 1.00 95.38 101 GLN A C 1
ATOM 757 O O . GLN A 1 101 ? -9.431 3.796 3.858 1.00 95.38 101 GLN A O 1
ATOM 762 N N . ASP A 1 102 ? -10.636 4.988 5.335 1.00 95.88 102 ASP A N 1
ATOM 763 C CA . ASP A 1 102 ? -9.574 5.948 5.640 1.00 95.88 102 ASP A CA 1
ATOM 764 C C . ASP A 1 102 ? -8.320 5.246 6.176 1.00 95.88 102 ASP A C 1
ATOM 766 O O . ASP A 1 102 ? -7.211 5.495 5.700 1.00 95.88 102 ASP A O 1
ATOM 770 N N . PHE A 1 103 ? -8.472 4.294 7.105 1.00 95.31 103 PHE A N 1
ATOM 771 C CA . PHE A 1 103 ? -7.341 3.492 7.579 1.00 95.31 103 PHE A CA 1
ATOM 772 C C . PHE A 1 103 ? -6.708 2.665 6.465 1.00 95.31 103 PHE A C 1
ATOM 774 O O . PHE A 1 103 ? -5.484 2.572 6.399 1.00 95.31 103 PHE A O 1
ATOM 781 N N . THR A 1 104 ? -7.516 2.091 5.575 1.00 95.69 104 THR A N 1
ATOM 782 C CA . THR A 1 104 ? -7.006 1.329 4.430 1.00 95.69 104 THR A CA 1
ATOM 783 C C . THR A 1 104 ? -6.160 2.220 3.523 1.00 95.69 104 THR A C 1
ATOM 785 O O . THR A 1 104 ? -5.045 1.836 3.176 1.00 95.69 104 THR A O 1
ATOM 788 N N . HIS A 1 105 ? -6.625 3.433 3.215 1.00 96.00 105 HIS A N 1
ATOM 789 C CA . HIS A 1 105 ? -5.880 4.396 2.401 1.00 96.00 105 HIS A CA 1
ATOM 790 C C . HIS A 1 105 ? -4.576 4.840 3.070 1.00 96.00 105 HIS A C 1
ATOM 792 O O . HIS A 1 105 ? -3.532 4.885 2.422 1.00 96.00 105 HIS A O 1
ATOM 798 N N . ILE A 1 106 ? -4.605 5.132 4.374 1.00 96.31 106 ILE A N 1
ATOM 799 C CA . ILE A 1 106 ? -3.402 5.515 5.125 1.00 96.31 106 ILE A CA 1
ATOM 800 C C . ILE A 1 106 ? -2.366 4.387 5.083 1.00 96.31 106 ILE A C 1
ATOM 802 O O . ILE A 1 106 ? -1.194 4.642 4.810 1.00 96.31 106 ILE A O 1
ATOM 806 N N . VAL A 1 107 ? -2.791 3.142 5.311 1.00 96.06 107 VAL A N 1
ATOM 807 C CA . VAL A 1 107 ? -1.900 1.974 5.293 1.00 96.06 107 VAL A CA 1
ATOM 808 C C . VAL A 1 107 ? -1.320 1.752 3.898 1.00 96.06 107 VAL A C 1
ATOM 810 O O . VAL A 1 107 ? -0.111 1.573 3.777 1.00 96.06 107 VAL A O 1
ATOM 813 N N . GLN A 1 108 ? -2.148 1.819 2.851 1.00 95.81 108 GLN A N 1
ATOM 814 C CA . GLN A 1 108 ? -1.705 1.684 1.460 1.00 95.81 108 GLN A CA 1
ATOM 815 C C . GLN A 1 108 ? -0.656 2.736 1.084 1.00 95.81 108 GLN A C 1
ATOM 817 O O . GLN A 1 108 ? 0.375 2.397 0.501 1.00 95.81 108 GLN A O 1
ATOM 822 N N . ASN A 1 109 ? -0.879 3.994 1.467 1.00 95.50 109 ASN A N 1
ATOM 823 C CA . ASN A 1 109 ? 0.069 5.076 1.215 1.00 95.50 109 ASN A CA 1
ATOM 824 C C . ASN A 1 109 ? 1.378 4.881 1.989 1.00 95.50 109 ASN A C 1
ATOM 826 O O . ASN A 1 109 ? 2.455 5.050 1.424 1.00 95.50 109 ASN A O 1
ATOM 830 N N . ALA A 1 110 ? 1.301 4.487 3.262 1.00 95.00 110 ALA A N 1
ATOM 831 C CA . ALA A 1 110 ? 2.477 4.304 4.109 1.00 95.00 110 ALA A CA 1
ATOM 832 C C . ALA A 1 110 ? 3.406 3.182 3.616 1.00 95.00 110 ALA A C 1
ATOM 834 O O . ALA A 1 110 ? 4.620 3.274 3.781 1.00 95.00 110 ALA A O 1
ATOM 835 N N . MET A 1 111 ? 2.850 2.131 3.007 1.00 93.06 111 MET A N 1
ATOM 836 C CA . MET A 1 111 ? 3.631 1.002 2.490 1.00 93.06 111 MET A CA 1
ATOM 837 C C . MET A 1 111 ? 4.051 1.144 1.021 1.00 93.06 111 MET A C 1
ATOM 839 O O . MET A 1 111 ? 4.763 0.277 0.518 1.00 93.06 111 MET A O 1
ATOM 843 N N . GLY A 1 112 ? 3.595 2.187 0.319 1.00 93.94 112 GLY A N 1
ATOM 844 C CA . GLY A 1 112 ? 3.802 2.318 -1.125 1.00 93.94 112 GLY A CA 1
ATOM 845 C C . GLY A 1 112 ? 3.122 1.191 -1.906 1.00 93.94 112 GLY A C 1
ATOM 846 O O . GLY A 1 112 ? 3.776 0.516 -2.706 1.00 93.94 112 GLY A O 1
ATOM 847 N N . PHE A 1 113 ? 1.838 0.955 -1.611 1.00 95.75 113 PHE A N 1
ATOM 848 C CA . PHE A 1 113 ? 1.024 -0.100 -2.214 1.00 95.75 113 PHE A CA 1
ATOM 849 C C . PHE A 1 113 ? 1.101 -0.067 -3.740 1.00 95.75 113 PHE A C 1
ATOM 851 O O . PHE A 1 113 ? 0.817 0.953 -4.368 1.00 95.75 113 PHE A O 1
ATOM 858 N N . ASP A 1 114 ? 1.444 -1.212 -4.322 1.00 95.50 114 ASP A N 1
ATOM 859 C CA . ASP A 1 114 ? 1.535 -1.380 -5.765 1.00 95.50 114 ASP A CA 1
ATOM 860 C C . ASP A 1 114 ? 0.710 -2.603 -6.217 1.00 95.50 114 ASP A C 1
ATOM 862 O O . ASP A 1 114 ? 1.088 -3.750 -5.939 1.00 95.50 114 ASP A O 1
ATOM 866 N N . PRO A 1 115 ? -0.414 -2.393 -6.932 1.00 91.69 115 PRO A N 1
ATOM 867 C CA . PRO A 1 115 ? -1.230 -3.493 -7.430 1.00 91.69 115 PRO A CA 1
ATOM 868 C C . PRO A 1 115 ? -0.525 -4.304 -8.528 1.00 91.69 115 PRO A C 1
ATOM 870 O O . PRO A 1 115 ? -0.807 -5.493 -8.661 1.00 91.69 115 PRO A O 1
ATOM 873 N N . ALA A 1 116 ? 0.410 -3.718 -9.285 1.00 94.56 116 ALA A N 1
ATOM 874 C CA . ALA A 1 116 ? 1.173 -4.424 -10.316 1.00 94.56 116 ALA A CA 1
ATOM 875 C C . ALA A 1 116 ? 2.241 -5.346 -9.708 1.00 94.56 116 ALA A C 1
ATOM 877 O O . ALA A 1 116 ? 2.495 -6.429 -10.233 1.00 94.56 116 ALA A O 1
ATOM 878 N N . ARG A 1 117 ? 2.800 -4.967 -8.550 1.00 93.88 117 ARG A N 1
ATOM 879 C CA . ARG A 1 117 ? 3.637 -5.842 -7.709 1.00 93.88 117 ARG A CA 1
ATOM 880 C C . ARG A 1 117 ? 2.826 -6.955 -7.022 1.00 93.88 117 ARG A C 1
ATOM 882 O O . ARG A 1 117 ? 3.389 -7.908 -6.492 1.00 93.88 117 ARG A O 1
ATOM 889 N N . GLY A 1 118 ? 1.495 -6.874 -7.051 1.00 93.81 118 GLY A N 1
ATOM 890 C CA . GLY A 1 118 ? 0.606 -7.855 -6.430 1.00 93.81 118 GLY A CA 1
ATOM 891 C C . GLY A 1 118 ? 0.490 -7.691 -4.916 1.00 93.81 118 GLY A C 1
ATOM 892 O O . GLY A 1 118 ? 0.265 -8.679 -4.208 1.00 93.81 118 GLY A O 1
ATOM 893 N N . ASP A 1 119 ? 0.667 -6.467 -4.416 1.00 96.44 119 ASP A N 1
ATOM 894 C CA . ASP A 1 119 ? 0.523 -6.168 -2.997 1.00 96.44 119 ASP A CA 1
ATOM 895 C C . ASP A 1 119 ? -0.913 -6.377 -2.507 1.00 96.44 119 ASP A C 1
ATOM 897 O O . ASP A 1 119 ? -1.885 -6.244 -3.253 1.00 96.44 119 ASP A O 1
ATOM 901 N N . GLN A 1 120 ? -1.054 -6.695 -1.219 1.00 95.06 120 GLN A N 1
ATOM 902 C CA . GLN A 1 120 ? -2.352 -6.924 -0.587 1.00 95.06 120 GLN A CA 1
ATOM 903 C C . GLN A 1 120 ? -2.424 -6.274 0.791 1.00 95.06 120 GLN A C 1
ATOM 905 O O . GLN A 1 120 ? -1.498 -6.389 1.596 1.00 95.06 120 GLN A O 1
ATOM 910 N N . VAL A 1 121 ? -3.560 -5.633 1.068 1.00 95.38 121 VAL A N 1
ATOM 911 C CA . VAL A 1 121 ? -3.859 -4.997 2.354 1.00 95.38 121 VAL A CA 1
ATOM 912 C C . VAL A 1 121 ? -5.249 -5.405 2.799 1.00 95.38 121 VAL A C 1
ATOM 914 O O . VAL A 1 121 ? -6.204 -5.302 2.032 1.00 9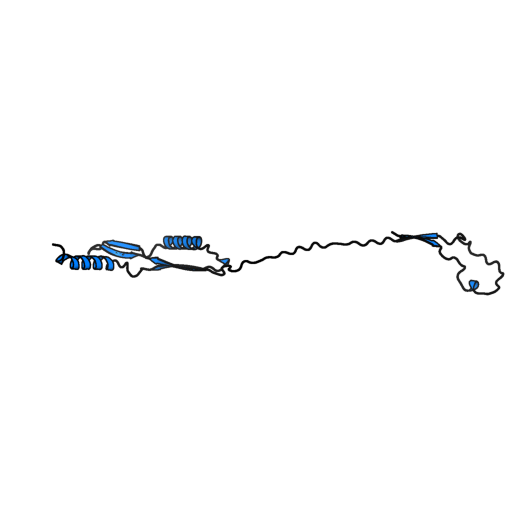5.38 121 VAL A O 1
ATOM 917 N N . VAL A 1 122 ? -5.364 -5.838 4.052 1.00 94.69 122 VAL A N 1
ATOM 918 C CA . VAL A 1 122 ? -6.652 -6.147 4.677 1.00 94.69 122 VAL A CA 1
ATOM 919 C C . VAL A 1 122 ? -6.742 -5.443 6.023 1.00 94.69 122 VAL A C 1
ATOM 921 O O . VAL A 1 122 ? -5.854 -5.585 6.864 1.00 94.69 122 VAL A O 1
ATOM 924 N N . VAL A 1 123 ? -7.828 -4.701 6.237 1.00 94.81 123 VAL A N 1
ATOM 925 C CA . VAL A 1 123 ? -8.107 -4.004 7.496 1.00 94.81 123 VAL A CA 1
ATOM 926 C C . VAL A 1 123 ? -9.404 -4.544 8.086 1.00 94.81 123 VAL A C 1
ATOM 928 O O . VAL A 1 123 ? -10.446 -4.505 7.435 1.00 94.81 123 VAL A O 1
ATOM 931 N N . LEU A 1 124 ? -9.355 -5.044 9.324 1.00 92.44 124 LEU A N 1
ATOM 932 C CA . LEU A 1 124 ? -10.538 -5.516 10.047 1.00 92.44 124 LEU A CA 1
ATOM 933 C C . LEU A 1 124 ? -10.695 -4.798 11.381 1.00 92.44 124 LEU A C 1
ATOM 935 O O . LEU A 1 124 ? -9.717 -4.512 12.071 1.00 92.44 124 LEU A O 1
ATOM 939 N N . SER A 1 125 ? -11.945 -4.569 11.786 1.00 91.38 125 SER A N 1
ATOM 940 C CA . SER A 1 125 ? -12.252 -4.061 13.120 1.00 91.38 125 SER A CA 1
ATOM 941 C C . SER A 1 125 ? -12.792 -5.157 14.024 1.00 91.38 125 SER A C 1
ATOM 943 O O . SER A 1 125 ? -13.875 -5.691 13.789 1.00 91.38 125 SER A O 1
ATOM 945 N N . VAL A 1 126 ? -12.042 -5.458 15.081 1.00 89.94 126 VAL A N 1
ATOM 946 C CA . VAL A 1 126 ? -12.383 -6.481 16.076 1.00 89.94 126 VAL A CA 1
ATOM 947 C C . VAL A 1 126 ? -12.177 -5.928 17.487 1.00 89.94 126 VAL A C 1
ATOM 949 O O . VAL A 1 126 ? -11.318 -5.063 17.680 1.00 89.94 126 VAL A O 1
ATOM 952 N N . PRO A 1 127 ? -12.959 -6.367 18.485 1.00 87.06 127 PRO A N 1
ATOM 953 C CA . PRO A 1 127 ? -12.737 -5.969 19.868 1.00 87.06 127 PRO A CA 1
ATOM 954 C C . PRO A 1 127 ? -11.485 -6.664 20.416 1.00 87.06 127 PRO A C 1
ATOM 956 O O . PRO A 1 127 ? -11.329 -7.877 20.282 1.00 87.06 127 PRO A O 1
ATOM 959 N N . PHE A 1 128 ? -10.580 -5.903 21.032 1.00 88.00 128 PHE A N 1
ATOM 960 C CA . PHE A 1 128 ? -9.364 -6.468 21.624 1.00 88.00 128 PHE A CA 1
ATOM 961 C C . PHE A 1 128 ? -9.634 -7.007 23.034 1.00 88.00 128 PHE A C 1
ATOM 963 O O . PHE A 1 128 ? -10.269 -6.343 23.860 1.00 88.00 128 PHE A O 1
ATOM 970 N N . ALA A 1 129 ? -9.113 -8.201 23.325 1.00 74.38 129 ALA A N 1
ATOM 971 C CA . ALA A 1 129 ? -9.149 -8.778 24.665 1.00 74.38 129 ALA A CA 1
ATOM 972 C C . ALA A 1 129 ? -8.297 -7.923 25.622 1.00 74.38 129 ALA A C 1
ATOM 974 O O . ALA A 1 129 ? -7.129 -7.664 25.349 1.00 74.38 129 ALA A O 1
ATOM 975 N N . GLY A 1 130 ? -8.893 -7.459 26.725 1.00 66.12 130 GLY A N 1
ATOM 976 C CA . GLY A 1 130 ? -8.234 -6.604 27.728 1.00 66.12 130 GLY A CA 1
ATOM 977 C C . GLY A 1 130 ? -8.891 -5.236 27.917 1.00 66.12 130 GLY A C 1
ATOM 978 O O . GLY A 1 130 ? -8.836 -4.679 29.008 1.00 66.12 130 GLY A O 1
ATOM 979 N N . ASN A 1 131 ? -9.630 -4.756 26.915 1.00 60.06 131 ASN A N 1
ATOM 980 C CA . ASN A 1 131 ? -10.327 -3.463 26.975 1.00 60.06 131 ASN A CA 1
ATOM 981 C C . ASN A 1 131 ? -11.799 -3.622 27.391 1.00 60.06 131 ASN A C 1
ATOM 983 O O . ASN A 1 131 ? -12.615 -2.731 27.151 1.00 60.06 131 ASN A O 1
ATOM 987 N N . ALA A 1 132 ? -12.155 -4.798 27.929 1.00 61.44 132 ALA A N 1
ATOM 988 C CA . ALA A 1 132 ? -13.529 -5.146 28.251 1.00 61.44 132 ALA A CA 1
ATOM 989 C C . ALA A 1 132 ? -14.047 -4.154 29.301 1.00 61.44 132 ALA A C 1
ATOM 991 O O . ALA A 1 132 ? -13.392 -3.992 30.335 1.00 61.44 132 ALA A O 1
ATOM 992 N N . PRO A 1 133 ? -15.215 -3.523 29.110 1.00 60.12 133 PRO A N 1
ATOM 993 C CA . PRO A 1 133 ? -15.615 -2.396 29.952 1.00 60.12 133 PRO A CA 1
ATOM 994 C C . PRO A 1 133 ? -15.924 -2.693 31.430 1.00 60.12 133 PRO A C 1
ATOM 996 O O . PRO A 1 133 ? -16.317 -1.795 32.171 1.00 60.12 133 PRO A O 1
ATOM 999 N N . GLY A 1 134 ? -15.741 -3.938 31.875 1.00 60.19 134 GLY A N 1
ATOM 1000 C CA . GLY A 1 134 ? -15.752 -4.328 33.287 1.00 60.19 134 GLY A CA 1
ATOM 1001 C C . GLY A 1 134 ? -14.389 -4.763 33.836 1.00 60.19 134 GLY A C 1
ATOM 1002 O O . GLY A 1 134 ? -14.223 -4.807 35.047 1.00 60.19 134 GLY A O 1
ATOM 1003 N N . ALA A 1 135 ? -13.397 -5.063 32.991 1.00 58.62 135 ALA A N 1
ATOM 1004 C CA . ALA A 1 135 ? -12.109 -5.598 33.443 1.00 58.62 135 ALA A CA 1
ATOM 1005 C C . ALA A 1 135 ? -11.277 -4.555 34.209 1.00 58.62 135 ALA A C 1
ATOM 1007 O O . ALA A 1 135 ? -10.643 -4.889 35.206 1.00 58.62 135 ALA A O 1
ATOM 1008 N N . VAL A 1 136 ? -11.327 -3.290 33.782 1.00 60.50 136 VAL A N 1
ATOM 1009 C CA . VAL A 1 136 ? -10.618 -2.175 34.436 1.00 60.50 136 VAL A CA 1
ATOM 1010 C C . VAL A 1 136 ? -11.305 -1.753 35.739 1.00 60.50 136 VAL A C 1
ATOM 1012 O O . VAL A 1 136 ? -10.650 -1.710 36.775 1.00 60.50 136 VAL A O 1
ATOM 1015 N N . LYS A 1 137 ? -12.637 -1.581 35.729 1.00 61.97 137 LYS A N 1
ATOM 1016 C CA . LYS A 1 137 ? -13.416 -1.236 36.937 1.00 61.97 137 LYS A CA 1
ATOM 1017 C C . LYS A 1 137 ? -13.310 -2.301 38.031 1.00 61.97 137 LYS A C 1
ATOM 1019 O O . LYS A 1 137 ? -13.115 -1.966 39.194 1.00 61.97 137 LYS A O 1
ATOM 1024 N N . ASN A 1 138 ? -13.374 -3.584 37.661 1.00 62.62 138 ASN A N 1
ATOM 1025 C CA . ASN A 1 138 ? -13.214 -4.680 38.618 1.00 62.62 138 ASN A CA 1
ATOM 1026 C C . ASN A 1 138 ? -11.805 -4.713 39.222 1.00 62.62 138 ASN A C 1
ATOM 1028 O O . ASN A 1 138 ? -11.649 -5.102 40.376 1.00 62.62 138 ASN A O 1
ATOM 1032 N N . ARG A 1 139 ? -10.772 -4.329 38.462 1.00 65.75 139 ARG A N 1
ATOM 1033 C CA . ARG A 1 139 ? -9.390 -4.302 38.953 1.00 65.75 139 ARG A CA 1
ATOM 1034 C C . ARG A 1 139 ? -9.165 -3.163 39.943 1.00 65.75 139 ARG A C 1
ATOM 1036 O O . ARG A 1 139 ? -8.554 -3.406 40.975 1.00 65.75 139 ARG A O 1
ATOM 1043 N N . GLU A 1 140 ? -9.682 -1.971 39.654 1.00 66.88 140 GLU A N 1
ATOM 1044 C CA . GLU A 1 140 ? -9.611 -0.812 40.556 1.00 66.88 140 GLU A CA 1
ATOM 1045 C C . GLU A 1 140 ? -10.403 -1.053 41.845 1.00 66.88 140 GLU A C 1
ATOM 1047 O O . GLU A 1 140 ? -9.851 -0.897 42.927 1.00 66.88 140 GLU A O 1
ATOM 1052 N N . GLN A 1 141 ? -11.640 -1.557 41.753 1.00 65.06 141 GLN A N 1
ATOM 1053 C CA . GLN A 1 141 ? -12.439 -1.888 42.941 1.00 65.06 141 GLN A CA 1
ATOM 1054 C C . GLN A 1 141 ? -11.785 -2.968 43.812 1.00 65.06 141 GLN A C 1
ATOM 1056 O O . GLN A 1 141 ? -11.800 -2.852 45.037 1.00 65.06 141 GLN A O 1
ATOM 1061 N N . ASN A 1 142 ? -11.175 -3.998 43.215 1.00 71.69 142 ASN A N 1
ATOM 1062 C CA . ASN A 1 142 ? -10.423 -4.997 43.982 1.00 71.69 142 ASN A CA 1
ATOM 1063 C C . ASN A 1 142 ? -9.154 -4.412 44.623 1.00 71.69 142 ASN A C 1
ATOM 1065 O O . ASN A 1 142 ? -8.810 -4.804 45.736 1.00 71.69 142 ASN A O 1
ATOM 1069 N N . LEU A 1 143 ? -8.470 -3.475 43.957 1.00 74.38 143 LEU A N 1
ATOM 1070 C CA . LEU A 1 143 ? -7.303 -2.794 44.523 1.00 74.38 143 LEU A CA 1
ATOM 1071 C C . LEU A 1 143 ? -7.692 -1.905 45.707 1.00 74.38 143 LEU A C 1
ATOM 1073 O O . LEU A 1 143 ? -7.055 -1.993 46.751 1.00 74.38 143 LEU A O 1
ATOM 1077 N N . GLU A 1 144 ? -8.753 -1.107 45.582 1.00 74.50 144 GLU A N 1
ATOM 1078 C CA . GLU A 1 144 ? -9.227 -0.251 46.676 1.00 74.50 144 GLU A CA 1
ATOM 1079 C C . GLU A 1 144 ? -9.699 -1.071 47.876 1.00 74.50 144 GLU A C 1
ATOM 1081 O O . GLU A 1 144 ? -9.321 -0.778 49.007 1.00 74.50 144 GLU A O 1
ATOM 1086 N N . SER A 1 145 ? -10.426 -2.166 47.637 1.00 74.44 145 SER A N 1
ATOM 1087 C CA . SER A 1 145 ? -10.831 -3.104 48.694 1.00 74.44 145 SER A CA 1
ATOM 1088 C C . SER A 1 145 ? -9.627 -3.734 49.406 1.00 74.44 145 SER A C 1
ATOM 1090 O O . SER A 1 145 ? -9.669 -3.979 50.609 1.00 74.44 145 SER A O 1
ATOM 1092 N N . SER A 1 146 ? -8.548 -4.000 48.665 1.00 78.62 146 SER A N 1
ATOM 1093 C CA . SER A 1 146 ? -7.324 -4.607 49.193 1.00 78.62 146 SER A CA 1
ATOM 1094 C C . SER A 1 146 ? -6.417 -3.614 49.923 1.00 78.62 146 SER A C 1
ATOM 1096 O O . SER A 1 146 ? -5.631 -4.040 50.767 1.00 78.62 146 SER A O 1
ATOM 1098 N N . ILE A 1 147 ? -6.485 -2.322 49.592 1.00 80.19 147 ILE A N 1
ATOM 1099 C CA . ILE A 1 147 ? -5.669 -1.260 50.201 1.00 80.19 147 ILE A CA 1
ATOM 1100 C C . ILE A 1 147 ? -6.397 -0.618 51.392 1.00 80.19 147 ILE A C 1
ATOM 1102 O O . ILE A 1 147 ? -5.735 -0.182 52.329 1.00 80.19 147 ILE A O 1
ATOM 1106 N N . ALA A 1 148 ? -7.735 -0.635 51.415 1.00 72.62 148 ALA A N 1
ATOM 1107 C CA . ALA A 1 148 ? -8.566 -0.099 52.496 1.00 72.62 148 ALA A CA 1
ATOM 1108 C C . ALA A 1 148 ? -8.137 -0.483 53.933 1.00 72.62 148 ALA A C 1
ATOM 1110 O O . ALA A 1 148 ? -8.142 0.403 54.781 1.00 72.62 148 ALA A O 1
ATOM 1111 N N . PRO A 1 149 ? -7.726 -1.729 54.254 1.00 82.12 149 PRO A N 1
ATOM 1112 C CA . PRO A 1 149 ? -7.275 -2.067 55.611 1.00 82.12 149 PRO A CA 1
ATOM 1113 C C . PRO A 1 149 ? -5.867 -1.551 55.970 1.00 82.12 149 PRO A C 1
ATOM 1115 O O . PRO A 1 149 ? -5.448 -1.700 57.115 1.00 82.12 149 PRO A O 1
ATOM 1118 N N . PHE A 1 150 ? -5.126 -0.977 55.019 1.00 77.25 150 PHE A N 1
ATOM 1119 C CA . PHE A 1 150 ? -3.759 -0.471 55.203 1.00 77.25 150 PHE A CA 1
ATOM 1120 C C . PHE A 1 150 ? -3.655 1.059 55.115 1.00 77.25 150 PHE A C 1
ATOM 1122 O O . PHE A 1 150 ? -2.555 1.600 55.238 1.00 77.25 150 PHE A O 1
ATOM 1129 N N . VAL A 1 151 ? -4.775 1.758 54.907 1.00 70.62 151 VAL A N 1
ATOM 1130 C CA . VAL A 1 151 ? -4.848 3.218 55.028 1.00 70.62 151 VAL A CA 1
ATOM 1131 C C . VAL A 1 151 ? -5.235 3.543 56.481 1.00 70.62 151 VAL A C 1
ATOM 1133 O O . VAL A 1 151 ? -6.270 3.047 56.927 1.00 70.62 151 VAL A O 1
ATOM 1136 N N . PRO A 1 152 ? -4.398 4.282 57.236 1.00 64.56 152 PRO A N 1
ATOM 1137 C CA . PRO A 1 152 ? -4.654 4.632 58.635 1.00 64.56 152 PRO A CA 1
ATOM 1138 C C . PRO A 1 152 ? -5.820 5.609 58.824 1.00 64.56 152 PRO A C 1
ATOM 1140 O O . PRO A 1 152 ? -6.111 6.388 57.886 1.00 64.56 152 PRO A O 1
#

Foldseek 3Di:
DDKDWDFDDDDDDDDVVPDPPPPDPDPDPPPPPPRRDTDMDDDDDDDDDDDDDDDDDDDDDDPDDQLEAEEEEEDAFDWDWDQDPVGTDTDGDHDDPVVQVVVQVVVCVVVVNDVVSVYYYYYYYDHDPPVHVVNVVVVVVVVCVVCVVVDD

InterPro domains:
  IPR013556 Flagellar M-ring C-terminal [PF08345] (8-128)
  IPR043427 Lipoprotein YscJ/Flagellar M-ring protein [PTHR30046] (9-133)

pLDDT: mean 78.02, std 13.99, range [47.97, 96.44]

Secondary structure (DSSP, 8-state):
-EEEEEEPP----SGGGG-TT--S-------S-SS--EEEEEE-----------------PPTT-----EEEEEEEPEEEEEEEBTEEEEEEEPPPHHHHHHHHHHHHHHHT--TTTT-EEEEEEEPPTT--TTHHHHHHHHHHHHHGGG--

Radius of gyration: 55.99 Å; chains: 1; bounding box: 87×26×164 Å

Sequence (152 aa):
ESRGSRILPVGVPGLLSNVPGATGKVSSPPLGPQNGSETSFKKKKEIDHYDVSETTQHVMEPVGTIKRVSVSVLVNQRLVEVSGKKGTKTVYQPRSAQEIQDFTHIVQNAMGFDPARGDQVVVLSVPFAGNAPGAVKNREQNLESSIAPFVP

Organism: NCBI:txid410659